Protein AF-A0A6I2XTJ8-F1 (afdb_monomer_lite)

Secondary structure (DSSP, 8-state):
-GGGSHHHHHHHHHHHGGGSPPPPP---TT--SPPPPPHHHHHHHHHHHHHH---HHHHHHHSSS-HHHHHHHHHHHHHTT--

Foldseek 3Di:
DVCPDPVNLVVLCVLQVVLAPDDDDDPDPVPPDDDQDDPSQLSQLLSCCVVVVDQLCVSVVVTPDHSVSNVVRVVRCVVSVSD

Structure (mmCIF, N/CA/C/O backbone):
data_AF-A0A6I2XTJ8-F1
#
_entry.id   AF-A0A6I2XTJ8-F1
#
loop_
_atom_site.group_PDB
_atom_site.id
_atom_site.type_symbol
_atom_site.label_atom_id
_atom_site.label_alt_id
_atom_site.label_comp_id
_atom_site.label_asym_id
_atom_site.label_entity_id
_atom_site.label_seq_id
_atom_site.pdbx_PDB_ins_code
_atom_site.Cartn_x
_atom_site.Cartn_y
_atom_site.Cartn_z
_atom_site.occupancy
_atom_site.B_iso_or_equiv
_atom_site.auth_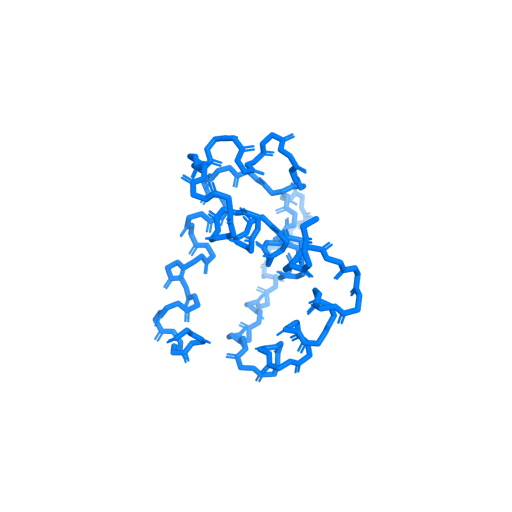seq_id
_atom_site.auth_comp_id
_atom_site.auth_asym_id
_atom_site.auth_atom_id
_atom_site.pdbx_PDB_model_num
ATOM 1 N N . MET A 1 1 ? -4.824 3.702 18.621 1.00 72.62 1 MET A N 1
ATOM 2 C CA . MET A 1 1 ? -5.834 3.621 17.544 1.00 72.62 1 MET A CA 1
ATOM 3 C C . MET A 1 1 ? -5.909 2.167 17.096 1.00 72.62 1 MET A C 1
ATOM 5 O O . MET A 1 1 ? -4.914 1.683 16.580 1.00 72.62 1 MET A O 1
ATOM 9 N N . LEU A 1 2 ? -7.022 1.463 17.350 1.00 84.25 2 LEU A N 1
ATOM 10 C CA . LEU A 1 2 ? -7.129 -0.003 17.170 1.00 84.25 2 LEU A CA 1
ATOM 11 C C . LEU A 1 2 ? -6.815 -0.481 15.740 1.00 84.25 2 LEU A C 1
ATOM 13 O O . LEU A 1 2 ? -6.235 -1.545 15.551 1.00 84.25 2 LEU A O 1
ATOM 17 N N . ALA A 1 3 ? -7.133 0.337 14.734 1.00 90.06 3 ALA A N 1
ATOM 18 C CA . ALA A 1 3 ? -6.860 0.037 13.329 1.00 90.06 3 ALA A CA 1
ATOM 19 C C . ALA A 1 3 ? -5.359 -0.042 12.978 1.00 90.06 3 ALA A C 1
ATOM 21 O O . ALA A 1 3 ? -5.001 -0.679 11.996 1.00 90.06 3 ALA A O 1
ATOM 22 N N . MET A 1 4 ? -4.490 0.578 13.784 1.00 93.38 4 MET A N 1
ATOM 23 C CA . MET A 1 4 ? -3.030 0.544 13.612 1.00 93.38 4 MET A CA 1
ATOM 24 C C . MET A 1 4 ? -2.337 -0.347 14.653 1.00 93.38 4 MET A C 1
ATOM 26 O O . MET A 1 4 ? -1.114 -0.324 14.771 1.00 93.38 4 MET A O 1
ATOM 30 N N . GLU A 1 5 ? -3.093 -1.109 15.449 1.00 96.56 5 GLU A N 1
ATOM 31 C CA . GLU A 1 5 ? -2.501 -2.096 16.351 1.00 96.56 5 GLU A CA 1
ATOM 32 C C . GLU A 1 5 ? -1.821 -3.207 15.527 1.00 96.56 5 GLU A C 1
ATOM 34 O O . GLU A 1 5 ? -2.425 -3.672 14.558 1.00 96.56 5 GLU A O 1
ATOM 39 N N . PRO A 1 6 ? -0.612 -3.683 15.891 1.00 95.69 6 PRO A N 1
ATOM 40 C CA . PRO A 1 6 ? 0.136 -4.643 15.074 1.00 95.69 6 PRO A CA 1
ATOM 41 C C . PRO A 1 6 ? -0.653 -5.896 14.679 1.00 95.69 6 PRO A C 1
ATOM 43 O O . PRO A 1 6 ? -0.532 -6.366 13.554 1.00 95.69 6 PRO A O 1
ATOM 46 N N . ARG A 1 7 ? -1.509 -6.410 15.573 1.00 97.00 7 ARG A N 1
ATOM 47 C CA . ARG A 1 7 ? -2.364 -7.575 15.287 1.00 97.00 7 ARG A CA 1
ATOM 48 C C . ARG A 1 7 ? -3.405 -7.281 14.208 1.00 97.00 7 ARG A C 1
ATOM 50 O O . ARG A 1 7 ? -3.639 -8.121 13.348 1.00 97.00 7 ARG A O 1
ATOM 57 N N . THR A 1 8 ? -4.003 -6.093 14.240 1.00 96.75 8 THR A N 1
ATOM 58 C CA . THR A 1 8 ? -4.964 -5.641 13.228 1.00 96.75 8 THR A CA 1
ATOM 59 C C . THR A 1 8 ? -4.272 -5.418 11.890 1.00 96.75 8 THR A C 1
ATOM 61 O O . THR A 1 8 ? -4.761 -5.886 10.868 1.00 96.75 8 THR A O 1
ATOM 64 N N . VAL A 1 9 ? -3.113 -4.750 11.898 1.00 96.88 9 VAL A N 1
ATOM 65 C CA . VAL A 1 9 ? -2.308 -4.516 10.690 1.00 96.88 9 VAL A CA 1
ATOM 66 C C . VAL A 1 9 ? -1.952 -5.845 10.028 1.00 96.88 9 VAL A C 1
ATOM 68 O O . VAL A 1 9 ? -2.107 -5.980 8.816 1.00 96.88 9 VAL A O 1
ATOM 71 N N . GLU A 1 10 ? -1.546 -6.839 10.820 1.00 97.88 10 GLU A N 1
ATOM 72 C CA . GLU A 1 10 ? -1.195 -8.153 10.292 1.00 97.88 10 GLU A CA 1
ATOM 73 C C . GLU A 1 10 ? -2.395 -8.921 9.754 1.00 97.88 10 GLU A C 1
ATOM 75 O O . GLU A 1 10 ? -2.325 -9.464 8.659 1.00 97.88 10 GLU A O 1
ATOM 80 N N . ALA A 1 11 ? -3.525 -8.896 10.463 1.00 97.12 11 ALA A N 1
ATOM 81 C CA . ALA A 1 11 ? -4.748 -9.527 9.983 1.00 97.12 11 ALA A CA 1
ATOM 82 C C . ALA A 1 11 ? -5.216 -8.936 8.642 1.00 97.12 11 ALA A C 1
ATOM 84 O O . ALA A 1 11 ? -5.613 -9.678 7.745 1.00 97.12 11 ALA A O 1
ATOM 85 N N . VAL A 1 12 ? -5.144 -7.609 8.485 1.00 96.06 12 VAL A N 1
ATOM 86 C CA . VAL A 1 12 ? -5.501 -6.946 7.223 1.00 96.06 12 VAL A CA 1
ATOM 87 C C . VAL A 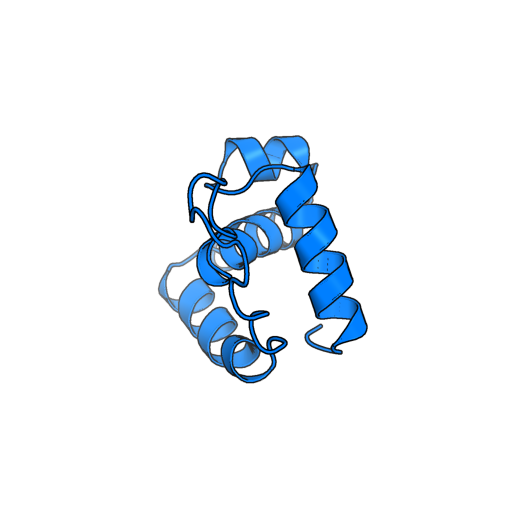1 12 ? -4.497 -7.296 6.127 1.00 96.06 12 VAL A C 1
ATOM 89 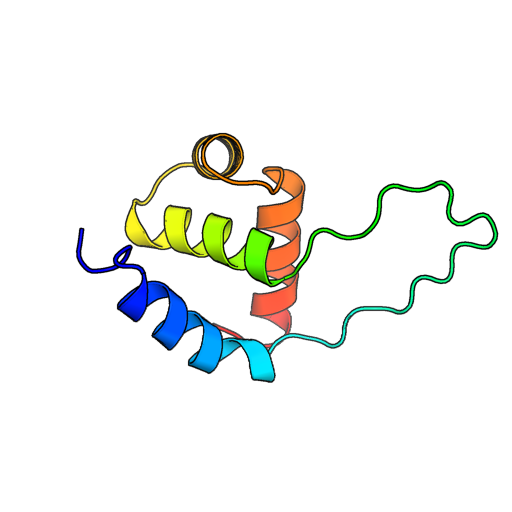O O . VAL A 1 12 ? -4.909 -7.575 5.005 1.00 96.06 12 VAL A O 1
ATOM 92 N N . TRP A 1 13 ? -3.198 -7.327 6.433 1.00 97.38 13 TRP A N 1
ATOM 93 C CA . TRP A 1 13 ? -2.182 -7.732 5.464 1.00 97.38 13 TRP A CA 1
ATOM 94 C C . TRP A 1 13 ? -2.390 -9.165 4.967 1.00 97.38 13 TRP A C 1
ATOM 96 O O . TRP A 1 13 ? -2.486 -9.368 3.759 1.00 97.38 13 TRP A O 1
ATOM 106 N N . SER A 1 14 ? -2.536 -10.137 5.872 1.00 97.50 14 SER A N 1
ATOM 107 C CA . SER A 1 14 ? -2.768 -11.541 5.506 1.00 97.50 14 SER A CA 1
ATOM 108 C C . SER A 1 14 ? -4.037 -11.733 4.673 1.00 97.50 14 SER A C 1
ATOM 110 O O . SER A 1 14 ? -4.103 -12.645 3.855 1.00 97.50 14 SER A O 1
ATOM 112 N N . ALA A 1 15 ? -5.044 -10.874 4.853 1.00 95.69 15 ALA A N 1
ATOM 113 C CA . ALA A 1 15 ? -6.264 -10.921 4.056 1.00 95.69 15 ALA A CA 1
ATOM 114 C C . ALA A 1 15 ? -6.064 -10.435 2.610 1.00 95.69 15 ALA A C 1
ATOM 116 O O . ALA A 1 15 ? -6.770 -10.904 1.724 1.00 95.69 15 ALA A O 1
ATOM 117 N N . ILE A 1 16 ? -5.131 -9.507 2.357 1.00 95.38 16 ILE A N 1
ATOM 118 C CA . ILE A 1 16 ? -4.962 -8.886 1.032 1.00 95.38 16 ILE A CA 1
ATOM 119 C C . ILE A 1 16 ? -3.725 -9.366 0.269 1.00 95.38 16 ILE A C 1
ATOM 121 O O . ILE A 1 16 ? -3.699 -9.251 -0.954 1.00 95.38 16 ILE A O 1
ATOM 125 N N . GLU A 1 17 ? -2.694 -9.883 0.948 1.00 95.75 17 GLU A N 1
ATOM 126 C CA . GLU A 1 17 ? -1.390 -10.150 0.323 1.00 95.75 17 GLU A CA 1
ATOM 127 C C . GLU A 1 17 ? -1.479 -11.157 -0.833 1.00 95.75 17 GLU A C 1
ATOM 129 O O . GLU A 1 17 ? -0.806 -10.996 -1.851 1.00 95.75 17 GLU A O 1
ATOM 134 N N . GLY A 1 18 ? -2.375 -12.143 -0.719 1.00 95.38 18 GLY A N 1
ATOM 135 C CA . GLY A 1 18 ? -2.627 -13.145 -1.757 1.00 95.38 18 GLY A CA 1
ATOM 136 C C . GLY A 1 18 ? -3.374 -12.615 -2.986 1.00 95.38 18 GLY A C 1
ATOM 137 O O . GLY A 1 18 ? -3.397 -13.283 -4.016 1.00 95.38 18 GLY A O 1
ATOM 138 N N . HIS A 1 19 ? -3.968 -11.423 -2.897 1.00 94.75 19 HIS A N 1
ATOM 139 C CA . HIS A 1 19 ? -4.677 -10.766 -3.998 1.00 94.75 19 HIS A CA 1
ATOM 140 C C . HIS A 1 19 ? -3.803 -9.764 -4.754 1.00 94.75 19 HIS A C 1
ATOM 142 O O . HIS A 1 19 ? -4.228 -9.214 -5.771 1.00 94.75 19 HIS A O 1
ATOM 148 N N . LEU A 1 20 ? -2.588 -9.500 -4.268 1.00 95.88 20 LEU A N 1
ATOM 149 C CA . LEU A 1 20 ? -1.711 -8.527 -4.895 1.00 95.88 20 LEU A CA 1
ATOM 150 C C . LEU A 1 20 ? -1.251 -9.009 -6.278 1.00 95.88 20 LEU A C 1
ATOM 152 O O . LEU A 1 20 ? -0.972 -10.197 -6.468 1.00 95.88 20 LEU A O 1
ATOM 156 N N . PRO A 1 21 ? -1.133 -8.093 -7.256 1.00 94.00 21 PRO A N 1
ATOM 157 C CA . PRO A 1 21 ? -0.629 -8.440 -8.573 1.00 94.00 21 PRO A CA 1
ATOM 158 C C . PRO A 1 21 ? 0.793 -8.992 -8.475 1.00 94.00 21 PRO A C 1
ATOM 160 O O . PRO A 1 21 ? 1.609 -8.540 -7.664 1.00 94.00 21 PRO A O 1
ATOM 163 N N . VAL A 1 22 ? 1.101 -9.958 -9.344 1.00 91.50 22 VAL A N 1
ATOM 164 C CA . VAL A 1 22 ? 2.438 -10.549 -9.424 1.00 91.50 22 VAL A CA 1
ATOM 165 C C . VAL A 1 22 ? 3.458 -9.443 -9.659 1.00 91.50 22 VAL A C 1
ATOM 167 O O . VAL A 1 22 ? 3.344 -8.658 -10.602 1.00 91.50 22 VAL A O 1
ATOM 170 N N . ARG A 1 23 ? 4.482 -9.401 -8.803 1.00 88.56 23 ARG A N 1
ATOM 171 C CA . ARG A 1 23 ? 5.590 -8.464 -8.956 1.00 88.56 23 ARG A CA 1
ATOM 172 C C . ARG A 1 23 ? 6.242 -8.683 -10.328 1.00 88.56 23 ARG A C 1
ATOM 174 O O . ARG A 1 23 ? 6.722 -9.790 -10.578 1.00 88.56 23 ARG A O 1
ATOM 181 N N . PRO A 1 24 ? 6.325 -7.647 -11.183 1.00 84.56 24 PRO A N 1
ATOM 182 C CA . PRO A 1 24 ? 7.026 -7.764 -12.450 1.00 84.56 24 PRO A CA 1
ATOM 183 C C . PRO A 1 24 ? 8.474 -8.209 -12.218 1.00 84.56 24 PRO A C 1
ATOM 185 O O . PRO A 1 24 ? 9.104 -7.723 -11.266 1.00 84.56 24 PRO A O 1
ATOM 188 N N . PRO A 1 25 ? 9.004 -9.120 -13.053 1.00 85.12 25 PRO A N 1
ATOM 189 C CA . PRO A 1 25 ? 10.398 -9.508 -12.957 1.00 85.12 25 PRO A CA 1
ATOM 190 C C . PRO A 1 25 ? 11.277 -8.277 -13.155 1.00 85.12 25 PRO A C 1
ATOM 192 O O . PRO A 1 25 ? 10.988 -7.408 -13.979 1.00 85.12 25 PRO A O 1
ATOM 195 N N . ASP A 1 26 ? 12.356 -8.207 -12.385 1.00 84.94 26 ASP A N 1
ATOM 196 C CA . ASP A 1 26 ? 13.377 -7.204 -12.620 1.00 84.94 26 ASP A CA 1
ATOM 197 C C . ASP A 1 26 ? 14.203 -7.626 -13.840 1.00 84.94 26 ASP A C 1
ATOM 199 O O . ASP A 1 26 ? 15.003 -8.558 -13.778 1.00 84.94 26 ASP A O 1
ATOM 203 N N . THR A 1 27 ? 13.950 -6.975 -14.973 1.00 84.00 27 THR A N 1
ATOM 204 C CA . THR A 1 27 ? 14.604 -7.278 -16.248 1.00 84.00 27 THR A CA 1
ATOM 205 C C . THR A 1 27 ? 15.783 -6.352 -16.541 1.00 84.00 27 THR A C 1
ATOM 207 O O . THR A 1 27 ? 16.267 -6.337 -17.673 1.00 84.00 27 THR A O 1
ATOM 210 N N . HIS A 1 28 ? 16.231 -5.529 -15.585 1.00 81.31 28 HIS A N 1
ATOM 211 C CA . HIS A 1 28 ? 17.261 -4.531 -15.863 1.00 81.31 28 HIS A CA 1
ATOM 212 C C . HIS A 1 28 ? 18.665 -5.168 -15.945 1.00 81.31 28 HIS A C 1
ATOM 214 O O . HIS A 1 28 ? 19.183 -5.613 -14.919 1.00 81.31 28 HIS A O 1
ATOM 220 N N . PRO A 1 29 ? 19.361 -5.122 -17.103 1.00 83.19 29 PRO A N 1
ATOM 221 C CA . PRO A 1 29 ? 20.585 -5.903 -17.336 1.00 83.19 29 PRO A CA 1
ATOM 222 C C . PRO A 1 29 ? 21.727 -5.641 -16.350 1.00 83.19 29 PRO A C 1
ATOM 224 O O . PRO A 1 29 ? 22.492 -6.543 -16.029 1.00 83.19 29 PRO A O 1
ATOM 227 N N . LEU A 1 30 ? 21.855 -4.400 -15.874 1.00 89.38 30 LEU A N 1
ATOM 228 C CA . LEU A 1 30 ? 22.928 -4.005 -14.957 1.00 89.38 30 LEU A CA 1
ATOM 229 C C . LEU A 1 30 ? 22.523 -4.048 -13.476 1.00 89.38 30 LEU A C 1
ATOM 231 O O . LEU A 1 30 ? 23.373 -3.853 -12.617 1.00 89.38 30 LEU A O 1
ATOM 235 N N . GLY A 1 31 ? 21.233 -4.202 -13.156 1.00 81.88 31 GLY A N 1
ATOM 236 C CA . GLY A 1 31 ? 20.746 -4.140 -11.768 1.00 81.88 31 GLY A CA 1
ATOM 237 C C . GLY A 1 31 ? 21.014 -2.828 -11.002 1.00 81.88 31 GLY A C 1
ATOM 238 O O . GLY A 1 31 ? 20.698 -2.743 -9.824 1.00 81.88 31 GLY A O 1
ATOM 239 N N . CYS A 1 32 ? 21.571 -1.783 -11.630 1.00 86.94 32 CYS A N 1
ATOM 240 C CA . CYS A 1 32 ? 21.980 -0.546 -10.944 1.00 86.94 32 CYS A CA 1
ATOM 241 C C . CYS A 1 32 ? 20.834 0.428 -10.604 1.00 86.94 32 CYS A C 1
ATOM 243 O O . CYS A 1 32 ? 21.097 1.544 -10.155 1.00 86.94 32 CYS A O 1
ATOM 245 N N . HIS A 1 33 ? 19.575 0.066 -10.853 1.00 85.31 33 HIS A N 1
ATOM 246 C CA . HIS A 1 33 ? 18.435 0.931 -10.549 1.00 85.31 33 HIS A CA 1
ATOM 247 C C . HIS A 1 33 ? 17.920 0.669 -9.131 1.00 85.31 33 HIS A C 1
ATOM 249 O O . HIS A 1 33 ? 18.230 -0.337 -8.492 1.00 85.31 33 HIS A O 1
ATOM 255 N N . ARG A 1 34 ? 17.116 1.601 -8.618 1.00 86.44 34 ARG A N 1
ATOM 256 C CA . ARG A 1 34 ? 16.494 1.434 -7.308 1.00 86.44 34 ARG A CA 1
ATOM 257 C C . ARG A 1 34 ? 15.447 0.316 -7.385 1.00 86.44 34 ARG A C 1
ATOM 259 O O . ARG A 1 34 ? 14.517 0.449 -8.182 1.00 86.44 34 ARG A O 1
ATOM 266 N N . PRO A 1 35 ? 15.537 -0.732 -6.548 1.00 87.94 35 PRO A N 1
ATOM 267 C CA . PRO A 1 35 ? 14.570 -1.817 -6.579 1.00 87.94 35 PRO A CA 1
ATOM 268 C C . PRO A 1 35 ? 13.170 -1.315 -6.215 1.00 87.94 35 PRO A C 1
ATOM 270 O O . PRO A 1 35 ? 13.004 -0.379 -5.424 1.00 87.94 35 PRO A O 1
ATOM 273 N N . ARG A 1 36 ? 12.148 -1.980 -6.766 1.00 91.56 36 ARG A N 1
ATOM 274 C CA . ARG A 1 36 ? 10.742 -1.751 -6.402 1.00 91.56 36 ARG A CA 1
ATOM 275 C C . ARG A 1 36 ? 10.565 -1.922 -4.890 1.00 91.56 36 ARG A C 1
ATOM 277 O O . ARG A 1 36 ? 10.947 -2.955 -4.339 1.00 91.56 36 ARG A O 1
ATOM 284 N N . ILE A 1 37 ? 9.949 -0.927 -4.246 1.00 95.12 37 ILE A N 1
ATOM 285 C CA . ILE A 1 37 ? 9.611 -0.977 -2.816 1.00 95.12 37 ILE A CA 1
ATOM 286 C C . ILE A 1 37 ? 8.703 -2.191 -2.545 1.00 95.12 37 ILE A C 1
ATOM 288 O O . ILE A 1 37 ? 7.755 -2.400 -3.325 1.00 95.12 37 ILE A O 1
ATOM 292 N N . PRO A 1 38 ? 8.974 -2.972 -1.478 1.00 95.81 38 PRO A N 1
ATOM 293 C CA . PRO A 1 38 ? 8.147 -4.105 -1.084 1.00 95.81 38 PRO A CA 1
ATOM 294 C C . PRO A 1 38 ? 6.667 -3.740 -0.969 1.00 95.81 38 PRO A C 1
ATOM 296 O O . PRO A 1 38 ? 6.308 -2.645 -0.530 1.00 95.81 38 PRO A O 1
ATOM 299 N N . ASP A 1 39 ? 5.798 -4.672 -1.358 1.00 96.94 39 ASP A N 1
ATOM 300 C CA . ASP A 1 39 ? 4.351 -4.488 -1.256 1.00 96.94 39 ASP A CA 1
ATOM 301 C C . ASP A 1 39 ? 3.915 -4.230 0.194 1.00 96.94 39 ASP A C 1
ATOM 303 O O . ASP A 1 39 ? 3.100 -3.342 0.427 1.00 96.94 39 ASP A O 1
ATOM 307 N N . ARG A 1 40 ? 4.551 -4.890 1.171 1.00 97.38 40 ARG A N 1
ATOM 308 C CA . ARG A 1 40 ? 4.296 -4.667 2.601 1.00 97.38 40 ARG A CA 1
ATOM 309 C C . ARG A 1 40 ? 4.554 -3.225 3.044 1.00 97.38 40 ARG A C 1
ATOM 311 O O . ARG A 1 40 ? 3.725 -2.627 3.723 1.00 97.38 40 ARG A O 1
ATOM 318 N N . ASP A 1 41 ? 5.672 -2.642 2.619 1.00 97.81 41 ASP A N 1
ATOM 319 C CA . ASP A 1 41 ? 6.005 -1.254 2.961 1.00 97.81 41 ASP A CA 1
ATOM 320 C C . ASP A 1 41 ? 5.020 -0.267 2.305 1.00 97.81 41 ASP A C 1
ATOM 322 O O . ASP A 1 41 ? 4.656 0.750 2.896 1.00 97.81 41 ASP A O 1
ATOM 326 N N . CYS A 1 42 ? 4.552 -0.569 1.087 1.00 97.94 42 CYS A N 1
ATOM 327 C CA . CYS A 1 42 ? 3.509 0.229 0.440 1.00 97.94 42 CYS A CA 1
ATOM 328 C C . CYS A 1 42 ? 2.155 0.086 1.149 1.00 97.94 42 CYS A C 1
ATOM 330 O O . CYS A 1 42 ? 1.432 1.074 1.287 1.00 97.94 42 CYS A O 1
ATOM 332 N N . PHE A 1 43 ? 1.818 -1.122 1.608 1.00 97.62 43 PHE A N 1
ATOM 333 C CA . PHE A 1 43 ? 0.602 -1.394 2.366 1.00 97.62 43 PHE A CA 1
ATOM 334 C C . PHE A 1 43 ? 0.544 -0.559 3.639 1.00 97.62 43 PHE A C 1
ATOM 336 O O . PHE A 1 43 ? -0.463 0.102 3.865 1.00 97.62 43 PHE A O 1
ATOM 343 N N . GLU A 1 44 ? 1.619 -0.515 4.425 1.00 97.44 44 GLU A N 1
ATOM 344 C CA . GLU A 1 44 ? 1.654 0.272 5.663 1.00 97.44 44 GLU A CA 1
ATOM 345 C C . GLU A 1 44 ? 1.392 1.764 5.402 1.00 97.44 44 GLU A C 1
ATOM 347 O O . GLU A 1 44 ? 0.626 2.400 6.132 1.00 97.44 44 GLU A O 1
ATOM 352 N N . GLY A 1 45 ? 1.948 2.322 4.320 1.00 98.12 45 GLY A N 1
ATOM 353 C CA . GLY A 1 45 ? 1.683 3.705 3.909 1.00 98.12 45 GLY A CA 1
ATOM 354 C C . GLY A 1 45 ? 0.246 3.936 3.440 1.00 98.12 45 GLY A C 1
ATOM 355 O O . GLY A 1 45 ? -0.383 4.926 3.825 1.00 98.12 45 GLY A O 1
ATOM 356 N N . ILE A 1 46 ? -0.310 3.015 2.648 1.00 97.81 46 ILE A N 1
ATOM 357 C CA . ILE A 1 46 ? -1.704 3.097 2.192 1.00 97.81 46 ILE A CA 1
ATOM 358 C C . ILE A 1 46 ? -2.670 2.952 3.377 1.00 97.81 46 ILE A C 1
ATOM 360 O O . ILE A 1 46 ? -3.588 3.761 3.501 1.00 97.81 46 ILE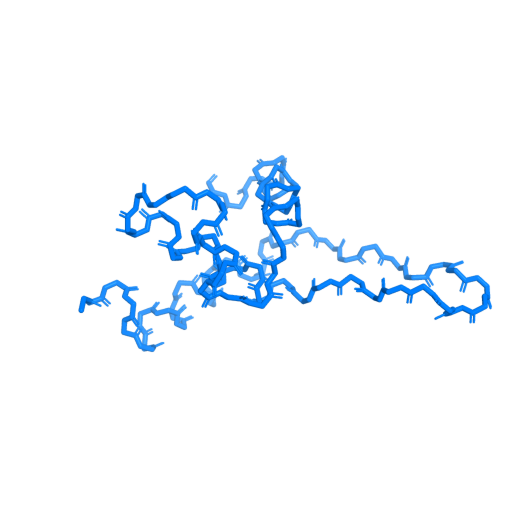 A O 1
ATOM 364 N N . LEU A 1 47 ? -2.445 1.990 4.275 1.00 97.00 47 LEU A N 1
ATOM 365 C CA . LEU A 1 47 ? -3.252 1.776 5.476 1.00 97.00 47 LEU A CA 1
ATOM 366 C C . LEU A 1 47 ? -3.204 2.999 6.394 1.00 97.00 47 LEU A C 1
ATOM 368 O O . LEU A 1 47 ? -4.253 3.490 6.805 1.00 97.00 47 LEU A O 1
ATOM 372 N N . THR A 1 48 ? -2.011 3.549 6.642 1.00 97.50 48 THR A N 1
ATOM 373 C CA . THR A 1 48 ? -1.841 4.781 7.430 1.00 97.50 48 THR A CA 1
ATOM 374 C C . THR A 1 48 ? -2.700 5.905 6.865 1.00 97.50 48 THR A C 1
ATOM 376 O O . THR A 1 48 ? -3.434 6.561 7.607 1.00 97.50 48 THR A O 1
ATOM 379 N N . ARG A 1 49 ? -2.678 6.099 5.541 1.00 97.69 49 ARG A N 1
ATOM 380 C CA . ARG A 1 49 ? -3.530 7.090 4.881 1.00 97.69 49 ARG A CA 1
ATOM 381 C C . ARG A 1 49 ? -5.020 6.790 5.056 1.00 97.69 49 ARG A C 1
ATOM 383 O O . ARG A 1 49 ? -5.779 7.712 5.336 1.00 97.69 49 ARG A O 1
ATOM 390 N N . LEU A 1 50 ? -5.450 5.546 4.850 1.00 95.75 50 LEU A N 1
ATOM 391 C CA . LEU A 1 50 ? -6.863 5.158 4.934 1.00 95.75 50 LEU A CA 1
ATOM 392 C C . LEU A 1 50 ? -7.428 5.357 6.343 1.00 95.75 50 LEU A C 1
ATOM 394 O O . LEU A 1 50 ? -8.527 5.878 6.491 1.00 95.75 50 LEU A O 1
ATOM 398 N N . VAL A 1 51 ? -6.660 4.987 7.365 1.00 96.69 51 VAL A N 1
ATOM 399 C CA . VAL A 1 51 ? -7.084 5.071 8.765 1.00 96.69 51 VAL A CA 1
ATOM 400 C C . VAL A 1 51 ? -7.080 6.513 9.278 1.00 96.69 51 VAL A C 1
ATOM 402 O O . VAL A 1 51 ? -7.964 6.901 10.037 1.00 96.69 51 VAL A O 1
ATOM 405 N N . THR A 1 52 ? -6.084 7.314 8.891 1.00 96.25 52 THR A N 1
ATOM 406 C CA . THR A 1 52 ? -5.913 8.681 9.423 1.00 96.25 52 THR A CA 1
ATOM 407 C C . THR A 1 52 ? -6.554 9.766 8.560 1.00 96.25 52 THR A C 1
ATOM 409 O O . THR A 1 52 ? -6.726 10.889 9.026 1.00 96.25 52 THR A O 1
ATOM 412 N N . GLY A 1 53 ? -6.873 9.468 7.298 1.00 97.06 53 GLY A N 1
ATOM 413 C CA . GLY A 1 53 ? -7.342 10.454 6.324 1.00 97.06 53 GLY A CA 1
ATOM 414 C C . GLY A 1 53 ? -6.274 11.464 5.884 1.00 97.06 53 GLY A C 1
ATOM 415 O O . GLY A 1 53 ? -6.615 12.474 5.269 1.00 97.06 53 GLY A O 1
ATOM 416 N N . CYS A 1 54 ? -4.993 11.232 6.195 1.00 97.81 54 CYS A N 1
ATOM 417 C CA . CYS A 1 54 ? -3.923 12.181 5.897 1.00 97.81 54 CYS A CA 1
ATOM 418 C C . CYS A 1 54 ? -3.635 12.323 4.387 1.00 97.81 54 CYS A C 1
ATOM 420 O O . CYS A 1 54 ? -4.115 11.561 3.538 1.00 97.81 54 CYS A O 1
ATOM 422 N N . SER A 1 55 ? -2.838 13.332 4.024 1.00 98.44 55 SER A N 1
ATOM 423 C CA . SER A 1 55 ? -2.356 13.477 2.648 1.00 98.44 55 SER A CA 1
ATOM 424 C C . SER A 1 55 ? -1.356 12.368 2.294 1.00 98.44 55 SER A C 1
ATOM 426 O O . SER A 1 55 ? -0.768 11.727 3.165 1.00 98.44 55 SER A O 1
ATOM 428 N N . TRP A 1 56 ? -1.130 12.146 0.997 1.00 98.25 56 TRP A N 1
ATOM 429 C CA . TRP A 1 56 ? -0.125 11.177 0.553 1.00 98.25 56 TRP A CA 1
ATOM 430 C C . TRP A 1 56 ? 1.300 11.579 0.969 1.00 98.25 56 TRP A C 1
ATOM 432 O O . TRP A 1 56 ? 2.080 10.704 1.331 1.00 98.25 56 TRP A O 1
ATOM 442 N N . ASP A 1 57 ? 1.625 12.877 0.954 1.00 98.31 57 ASP A N 1
ATOM 443 C CA . ASP A 1 57 ? 2.910 13.401 1.444 1.00 98.31 57 ASP A CA 1
ATOM 444 C C . ASP A 1 57 ? 3.105 13.085 2.935 1.00 98.31 57 ASP A C 1
ATOM 446 O O . ASP A 1 57 ? 4.151 12.572 3.325 1.00 98.31 57 ASP A O 1
ATOM 450 N N . VAL A 1 58 ? 2.076 13.283 3.768 1.00 98.50 58 VAL A N 1
ATOM 451 C CA . VAL A 1 58 ? 2.151 12.929 5.195 1.00 98.50 58 VAL A CA 1
ATOM 452 C C . VAL A 1 58 ? 2.330 11.421 5.377 1.00 98.50 58 VAL A C 1
ATOM 454 O O . VAL A 1 58 ? 3.201 11.009 6.138 1.00 98.50 58 VAL A O 1
ATOM 457 N N . ALA A 1 59 ? 1.583 10.584 4.650 1.00 98.38 59 ALA A N 1
ATOM 458 C CA . ALA A 1 59 ? 1.764 9.131 4.703 1.00 98.38 59 ALA A CA 1
ATOM 459 C C . ALA A 1 59 ? 3.190 8.703 4.306 1.00 98.38 59 ALA A C 1
ATOM 461 O O . ALA A 1 59 ? 3.777 7.834 4.951 1.00 98.38 59 ALA A O 1
ATOM 462 N N . ALA A 1 60 ? 3.774 9.347 3.293 1.00 98.25 60 ALA A N 1
ATOM 463 C CA . ALA A 1 60 ? 5.140 9.085 2.849 1.00 98.25 60 ALA A CA 1
AT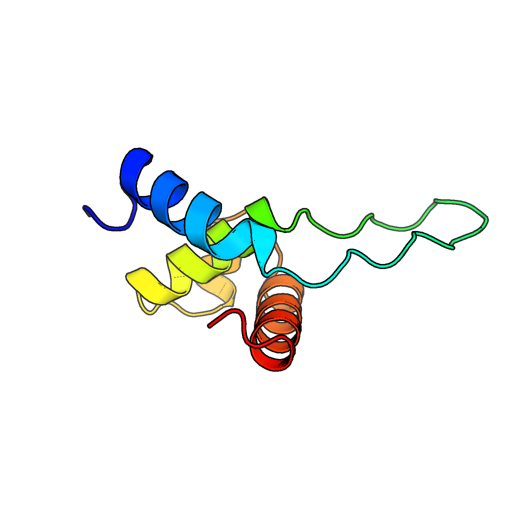OM 464 C C . ALA A 1 60 ? 6.204 9.526 3.867 1.00 98.25 60 ALA A C 1
ATOM 466 O O . ALA A 1 60 ? 7.250 8.897 3.964 1.00 98.25 60 ALA A O 1
ATOM 467 N N . ARG A 1 61 ? 5.946 10.577 4.656 1.00 98.25 61 ARG A N 1
ATOM 468 C CA . ARG A 1 61 ? 6.838 10.997 5.757 1.00 98.25 61 ARG A CA 1
ATOM 469 C C . ARG A 1 61 ? 6.791 10.054 6.956 1.00 98.25 61 ARG A C 1
ATOM 471 O O . ARG A 1 61 ? 7.750 9.993 7.716 1.00 98.25 61 ARG A O 1
ATOM 478 N N . LEU A 1 62 ? 5.675 9.352 7.138 1.00 97.00 62 LEU A N 1
ATOM 479 C CA . LEU A 1 62 ? 5.461 8.423 8.249 1.00 97.00 62 LEU A CA 1
ATOM 480 C C . LEU A 1 62 ? 5.882 6.983 7.924 1.00 97.00 62 LEU A C 1
ATOM 482 O O . LEU A 1 62 ? 5.926 6.151 8.826 1.00 97.00 62 LEU A O 1
ATOM 486 N N . THR A 1 63 ? 6.166 6.671 6.658 1.00 97.06 63 THR A N 1
ATOM 487 C CA . THR A 1 63 ? 6.431 5.302 6.191 1.00 97.06 63 THR A CA 1
ATOM 488 C C . THR A 1 63 ? 7.623 5.246 5.235 1.00 97.06 63 THR A C 1
ATOM 490 O O . THR A 1 63 ? 8.276 6.250 4.967 1.00 97.06 63 THR A O 1
ATOM 493 N N . LYS A 1 64 ? 7.971 4.051 4.745 1.00 96.56 64 LYS A N 1
ATOM 494 C CA . LYS A 1 64 ? 9.193 3.846 3.944 1.00 96.56 64 LYS A CA 1
ATOM 495 C C . LYS A 1 64 ? 9.040 4.199 2.461 1.00 96.56 64 LYS A C 1
ATOM 497 O O . LYS A 1 64 ? 10.042 4.321 1.755 1.00 96.56 64 LYS A O 1
ATOM 502 N N . ALA A 1 65 ? 7.810 4.309 1.962 1.00 97.75 65 ALA A N 1
ATOM 503 C CA . ALA A 1 65 ? 7.528 4.517 0.546 1.00 97.75 65 ALA A CA 1
ATOM 504 C C . ALA A 1 65 ? 7.282 6.000 0.233 1.00 97.75 65 ALA A C 1
ATOM 506 O O . ALA A 1 65 ? 6.620 6.705 0.988 1.00 97.75 65 ALA A O 1
ATOM 507 N N . SER A 1 66 ? 7.773 6.468 -0.920 1.00 97.81 66 SER A N 1
ATOM 508 C CA . SER A 1 66 ? 7.507 7.838 -1.371 1.00 97.81 66 SER A CA 1
ATOM 509 C C . SER A 1 66 ? 6.035 8.043 -1.730 1.00 97.81 66 SER A C 1
ATOM 511 O O . SER A 1 66 ? 5.338 7.100 -2.108 1.00 97.81 66 SER A O 1
ATOM 513 N N . GLU A 1 67 ? 5.591 9.301 -1.728 1.00 98.19 67 GLU A N 1
ATOM 514 C CA . GLU A 1 67 ? 4.234 9.685 -2.132 1.00 98.19 67 GLU A CA 1
ATOM 515 C C . GLU A 1 67 ? 3.857 9.109 -3.505 1.00 98.19 67 GLU A C 1
ATOM 517 O O . GLU A 1 67 ? 2.820 8.466 -3.683 1.00 98.19 67 GLU A O 1
ATOM 522 N N . THR A 1 68 ? 4.743 9.311 -4.480 1.00 98.00 68 THR A N 1
ATOM 523 C CA . THR A 1 68 ? 4.577 8.835 -5.854 1.00 98.00 68 THR A CA 1
ATOM 524 C C . THR A 1 68 ? 4.470 7.314 -5.916 1.00 98.00 68 THR A C 1
ATOM 526 O O . THR A 1 68 ? 3.614 6.797 -6.634 1.00 98.00 68 THR A O 1
ATOM 529 N N . THR A 1 69 ? 5.266 6.600 -5.114 1.00 97.69 69 THR A N 1
ATOM 530 C CA . THR A 1 69 ? 5.222 5.134 -5.024 1.00 97.69 69 THR A CA 1
ATOM 531 C C . THR A 1 69 ? 3.899 4.660 -4.433 1.00 97.69 69 THR A C 1
ATOM 533 O O . THR A 1 69 ? 3.270 3.771 -4.999 1.00 97.69 69 THR A O 1
ATOM 536 N N . LEU A 1 70 ? 3.443 5.273 -3.336 1.00 98.44 70 LEU A N 1
ATOM 537 C CA . LEU A 1 70 ? 2.186 4.919 -2.674 1.00 98.44 70 LEU A CA 1
ATOM 538 C C . LEU A 1 70 ? 0.977 5.124 -3.595 1.00 98.44 70 LEU A C 1
ATOM 540 O O . LEU A 1 70 ? 0.122 4.245 -3.704 1.00 98.44 70 LEU A O 1
ATOM 544 N N . ARG A 1 71 ? 0.921 6.255 -4.312 1.00 98.06 71 ARG A N 1
ATOM 545 C CA . ARG A 1 71 ? -0.160 6.535 -5.272 1.00 98.06 71 ARG A CA 1
ATOM 546 C C . ARG A 1 71 ? -0.141 5.559 -6.445 1.00 98.06 71 ARG A C 1
ATOM 548 O O . ARG A 1 71 ? -1.197 5.053 -6.813 1.00 98.06 71 ARG A O 1
ATOM 555 N N . ALA A 1 72 ? 1.036 5.282 -7.009 1.00 97.38 72 ALA A N 1
ATOM 556 C CA . ALA A 1 72 ? 1.180 4.322 -8.100 1.00 97.38 72 ALA A CA 1
ATOM 557 C C . ALA A 1 72 ? 0.751 2.914 -7.663 1.00 97.38 72 ALA A C 1
ATOM 559 O O . ALA A 1 72 ? -0.057 2.287 -8.346 1.00 97.38 72 ALA A O 1
ATOM 560 N N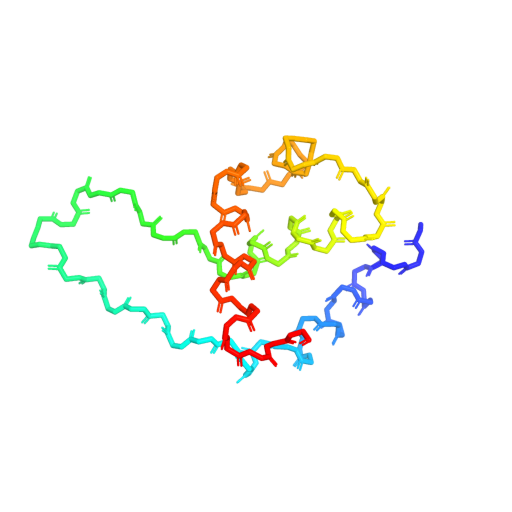 . ARG A 1 73 ? 1.207 2.460 -6.487 1.00 97.12 73 ARG A N 1
ATOM 561 C CA . ARG A 1 73 ? 0.851 1.145 -5.942 1.00 97.12 73 ARG A CA 1
ATOM 562 C C . ARG A 1 73 ? -0.644 1.030 -5.656 1.00 97.12 73 ARG A C 1
ATOM 564 O O . ARG A 1 73 ? -1.249 0.026 -6.002 1.00 97.12 73 ARG A O 1
ATOM 571 N N . ARG A 1 74 ? -1.269 2.078 -5.108 1.00 97.00 74 ARG A N 1
ATOM 572 C CA . ARG A 1 74 ? -2.726 2.115 -4.912 1.00 97.00 74 ARG A CA 1
ATOM 573 C C . ARG A 1 74 ? -3.476 1.941 -6.231 1.00 97.00 74 ARG A C 1
ATOM 575 O O . ARG A 1 74 ? -4.446 1.198 -6.275 1.00 97.00 74 ARG A O 1
ATOM 582 N N . THR A 1 75 ? -3.069 2.645 -7.287 1.00 97.12 75 THR A N 1
ATOM 583 C CA . THR A 1 75 ? -3.706 2.521 -8.608 1.00 97.12 75 THR A CA 1
ATOM 584 C C . THR A 1 75 ? -3.544 1.113 -9.175 1.00 97.12 75 THR A C 1
ATOM 586 O O . THR A 1 75 ? -4.516 0.552 -9.667 1.00 97.12 75 THR A O 1
ATOM 589 N N . GLU A 1 76 ? -2.350 0.531 -9.058 1.00 96.38 76 GLU A N 1
ATOM 590 C CA . GLU A 1 76 ? -2.062 -0.848 -9.468 1.00 96.38 76 GLU A CA 1
ATOM 591 C C . GLU A 1 76 ? -2.973 -1.854 -8.742 1.00 96.38 76 GLU A C 1
ATOM 593 O O . GLU A 1 76 ? -3.619 -2.684 -9.375 1.00 96.38 76 GLU A O 1
ATOM 598 N N . TRP A 1 77 ? -3.090 -1.735 -7.419 1.00 96.94 77 TRP A N 1
ATOM 599 C CA . TRP A 1 77 ? -3.914 -2.623 -6.595 1.00 96.94 77 TRP A CA 1
ATOM 600 C C . TRP A 1 77 ? -5.418 -2.432 -6.818 1.00 96.94 77 TRP A C 1
ATOM 602 O O . TRP A 1 77 ? -6.159 -3.409 -6.828 1.00 96.94 77 TRP A O 1
ATOM 612 N N . LEU A 1 78 ? -5.876 -1.200 -7.062 1.00 95.94 78 LEU A N 1
ATOM 613 C CA . LEU A 1 78 ? -7.265 -0.938 -7.456 1.00 95.94 78 LEU A CA 1
ATOM 614 C C . LEU A 1 78 ? -7.601 -1.584 -8.802 1.00 95.94 78 LEU A C 1
ATOM 616 O O . LEU A 1 78 ? -8.663 -2.178 -8.942 1.00 95.94 78 LEU A O 1
ATOM 620 N N . ALA A 1 79 ? -6.699 -1.496 -9.782 1.00 96.00 79 ALA A N 1
ATOM 621 C CA . ALA A 1 79 ? -6.894 -2.136 -11.082 1.00 96.00 79 ALA A CA 1
ATOM 622 C C . ALA A 1 79 ? -6.934 -3.671 -10.979 1.00 96.00 79 ALA A C 1
ATOM 624 O O . ALA A 1 79 ? -7.606 -4.318 -11.778 1.00 96.00 79 ALA A O 1
ATOM 625 N N . ALA A 1 80 ? -6.246 -4.241 -9.987 1.00 94.94 80 ALA A N 1
ATOM 626 C CA . ALA A 1 80 ? -6.257 -5.670 -9.686 1.00 94.94 80 ALA A CA 1
ATOM 627 C C . ALA A 1 80 ? -7.439 -6.122 -8.800 1.00 94.94 80 ALA A C 1
ATOM 629 O O . ALA A 1 80 ? -7.578 -7.317 -8.559 1.00 94.94 80 ALA A O 1
ATOM 630 N N . GLY A 1 81 ? -8.288 -5.204 -8.316 1.00 94.69 81 GLY A N 1
ATOM 631 C CA . GLY A 1 81 ? -9.432 -5.540 -7.457 1.00 94.69 81 GLY A CA 1
ATOM 632 C C . GLY A 1 81 ? -9.057 -5.941 -6.025 1.00 94.69 81 GLY A C 1
ATOM 633 O O . GLY A 1 81 ? -9.771 -6.721 -5.406 1.00 94.69 81 GLY A O 1
ATOM 634 N N . VAL A 1 82 ? -7.929 -5.441 -5.503 1.00 93.94 82 VAL A N 1
ATOM 635 C CA . VAL A 1 82 ? -7.469 -5.714 -4.123 1.00 93.94 82 VAL A CA 1
ATOM 636 C C . VAL A 1 82 ? -8.355 -5.034 -3.069 1.00 93.94 82 VAL A C 1
ATOM 638 O O . VAL A 1 82 ? -8.439 -5.516 -1.941 1.00 93.94 82 VAL A O 1
ATOM 641 N N . PHE A 1 83 ? -8.971 -3.899 -3.421 1.00 84.94 83 PHE A N 1
ATOM 642 C CA . PHE A 1 83 ? -9.850 -3.105 -2.554 1.00 84.94 83 PHE A CA 1
ATOM 643 C C . PHE A 1 83 ? -11.309 -3.207 -2.985 1.00 84.94 83 PHE A C 1
ATOM 645 O O . PHE A 1 83 ? -11.543 -3.290 -4.212 1.00 84.94 83 PHE A O 1
#

Radius of gyration: 13.48 Å; chains: 1; bounding box: 33×27×35 Å

pLDDT: mean 94.26, std 5.29, range [72.62, 98.5]

Sequence (83 aa):
MLAMEPRTVEAVWSAIEGHLPVRPPDTHPLGCHRPRIPDRDCFEGILTRLVTGCSWDVAARLTKASETTLRARRTEWLAAGVF